Protein AF-A0A950T5F7-F1 (afdb_monomer_lite)

Sequence (62 aa):
MNKNPASKNFNQPTRDVTIFDVADEAGVSYATVSRVINNKDHVSPEKRERVLRAMAQLGYVA

Foldseek 3Di:
DDDDDPDDDPPDDDDDDDLVQLCVQLVHDSVQLVCLVVVPPPHDPSSNVSSVVSCVVRVPDD

pLDDT: mean 78.96, std 17.49, range [41.53, 94.31]

Radius of gyration: 13.07 Å; chains: 1; bounding box: 28×25×36 Å

Secondary structure (DSSP, 8-state):
---------S--S--PPPHHHHHHHTTS-HHHHHHHHTT-SSS-HHHHHHHHHHHHHHT---

Structure (mmCIF, N/CA/C/O backbone):
data_AF-A0A950T5F7-F1
#
_entry.id   AF-A0A950T5F7-F1
#
loop_
_atom_site.group_PDB
_atom_site.id
_atom_site.type_symbol
_atom_site.label_atom_id
_atom_site.label_alt_id
_atom_site.label_comp_id
_atom_site.label_asym_id
_atom_site.label_entity_id
_atom_site.label_seq_id
_atom_site.pdbx_PDB_ins_code
_atom_site.Cartn_x
_atom_site.Cartn_y
_atom_site.Cartn_z
_atom_site.occupancy
_atom_site.B_iso_or_equiv
_atom_site.auth_seq_id
_atom_site.auth_comp_id
_atom_site.auth_asym_id
_atom_site.auth_atom_id
_atom_site.pdbx_PDB_model_num
ATOM 1 N N . MET A 1 1 ? 13.344 13.141 13.572 1.00 46.19 1 MET A N 1
ATOM 2 C CA . MET A 1 1 ? 12.605 13.258 12.294 1.00 46.19 1 MET A CA 1
ATOM 3 C C . MET A 1 1 ? 11.116 13.040 12.553 1.00 46.19 1 MET A C 1
ATOM 5 O O . MET A 1 1 ? 10.736 11.921 12.848 1.00 46.19 1 MET A O 1
ATOM 9 N N . ASN A 1 2 ? 10.282 14.083 12.508 1.00 44.78 2 ASN A N 1
ATOM 10 C CA . ASN A 1 2 ? 8.825 13.964 12.677 1.00 44.78 2 ASN A CA 1
ATOM 11 C C . ASN A 1 2 ? 8.137 13.872 11.313 1.00 44.78 2 ASN A C 1
ATOM 13 O O . ASN A 1 2 ? 8.340 14.801 10.539 1.00 44.78 2 ASN A O 1
ATOM 17 N N . LYS A 1 3 ? 7.273 12.865 11.081 1.00 43.38 3 LYS A N 1
ATOM 18 C CA . LYS A 1 3 ? 5.935 13.053 10.478 1.00 43.38 3 LYS A CA 1
ATOM 19 C C . LYS A 1 3 ? 4.948 11.953 10.914 1.00 43.38 3 LYS A C 1
ATOM 21 O O . LYS A 1 3 ? 5.039 10.814 10.475 1.00 43.38 3 LYS A O 1
ATOM 26 N N . ASN A 1 4 ? 3.965 12.424 11.683 1.00 42.97 4 ASN A N 1
ATOM 27 C CA . ASN A 1 4 ? 2.601 11.929 11.895 1.00 42.97 4 ASN A CA 1
ATOM 28 C C . ASN A 1 4 ? 2.314 10.960 13.066 1.00 42.97 4 ASN A C 1
ATOM 30 O O . ASN A 1 4 ? 2.293 9.745 12.874 1.00 42.97 4 ASN A O 1
ATOM 34 N N . PRO A 1 5 ? 1.969 11.493 14.256 1.00 55.47 5 PRO A N 1
ATOM 35 C CA . PRO A 1 5 ? 1.280 10.742 15.294 1.00 55.47 5 PRO A CA 1
ATOM 36 C C . PRO A 1 5 ? -0.225 10.742 14.983 1.00 55.47 5 PRO A C 1
ATOM 38 O O . PRO A 1 5 ? -0.961 11.621 15.424 1.00 55.47 5 PRO A O 1
ATOM 41 N N . ALA A 1 6 ? -0.703 9.780 14.193 1.00 51.00 6 ALA A N 1
ATOM 42 C CA . ALA A 1 6 ? -2.141 9.552 14.082 1.00 51.00 6 ALA A CA 1
ATOM 43 C C . ALA A 1 6 ? -2.594 8.716 15.286 1.00 51.00 6 ALA A C 1
ATOM 45 O O . ALA A 1 6 ? -2.459 7.493 15.314 1.00 51.00 6 ALA A O 1
ATOM 46 N N . SER A 1 7 ? -3.069 9.430 16.301 1.00 51.62 7 SER A N 1
ATOM 47 C CA . SER A 1 7 ? -3.798 8.969 17.478 1.00 51.62 7 SER A CA 1
ATOM 48 C C . SER A 1 7 ? -4.657 7.729 17.204 1.00 51.62 7 SER A C 1
ATOM 50 O O . SER A 1 7 ? -5.589 7.790 16.406 1.00 51.62 7 SER A O 1
ATOM 52 N N . LYS A 1 8 ? -4.415 6.619 17.908 1.00 53.12 8 LYS A N 1
ATOM 53 C CA . LYS A 1 8 ? -5.392 5.523 18.005 1.00 53.12 8 LYS A CA 1
ATOM 54 C C . LYS A 1 8 ? -5.906 5.453 19.440 1.00 53.12 8 LYS A C 1
ATOM 56 O O . LYS A 1 8 ? -5.262 4.898 20.321 1.00 53.12 8 LYS A O 1
ATOM 61 N N . ASN A 1 9 ? -7.068 6.071 19.654 1.00 41.53 9 ASN A N 1
ATOM 62 C CA . ASN A 1 9 ? -7.902 5.868 20.835 1.00 41.53 9 ASN A CA 1
ATOM 63 C C . ASN A 1 9 ? -8.423 4.418 20.832 1.00 41.53 9 ASN A C 1
ATOM 65 O O . ASN A 1 9 ? -8.982 3.957 19.840 1.00 41.53 9 ASN A O 1
ATOM 69 N N . PHE A 1 10 ? -8.222 3.701 21.9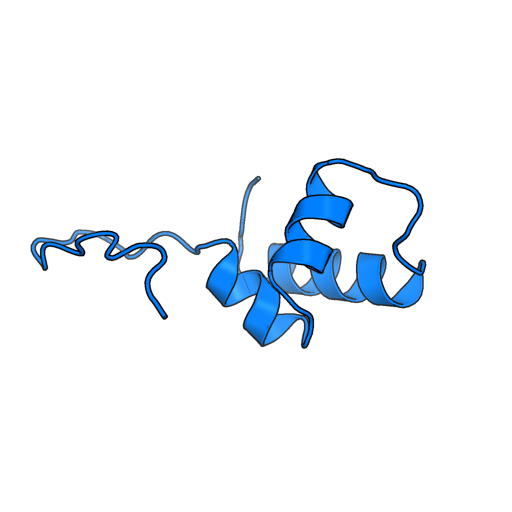39 1.00 51.81 10 PHE A N 1
ATOM 70 C CA . PHE A 1 10 ? -8.436 2.253 22.089 1.00 51.81 10 PHE A CA 1
ATOM 71 C C . PHE A 1 10 ? -9.883 1.839 22.423 1.00 51.81 10 PHE A C 1
ATOM 73 O O . PHE A 1 10 ? -10.096 0.789 23.021 1.00 51.81 10 PHE A O 1
ATOM 80 N N . ASN A 1 11 ? -10.890 2.622 22.034 1.00 47.22 11 ASN A N 1
ATOM 81 C CA . ASN A 1 11 ? -12.294 2.264 22.258 1.00 47.22 11 ASN A CA 1
ATOM 82 C C . ASN A 1 11 ? -12.904 1.725 20.948 1.00 47.22 11 ASN A C 1
ATOM 84 O O . ASN A 1 11 ? -13.417 2.502 20.149 1.00 47.22 11 ASN A O 1
ATOM 88 N N . GLN A 1 12 ? -12.745 0.423 20.672 1.00 55.59 12 GLN A N 1
ATOM 89 C CA . GLN A 1 12 ? -13.014 -0.192 19.359 1.00 55.59 12 GLN A CA 1
ATOM 90 C C . GLN A 1 12 ? -14.198 -1.171 19.355 1.00 55.59 12 GLN A C 1
ATOM 92 O O . GLN A 1 12 ? -14.199 -2.121 20.138 1.00 55.59 12 GLN A O 1
ATOM 97 N N . PRO A 1 13 ? -15.072 -1.084 18.342 1.00 46.78 13 PRO A N 1
ATOM 98 C CA . PRO A 1 13 ? -15.576 -2.233 17.604 1.00 46.78 13 PRO A CA 1
ATOM 99 C C . PRO A 1 13 ? -14.816 -2.351 16.263 1.00 46.78 13 PRO A C 1
ATOM 101 O O . PRO A 1 13 ? -14.767 -1.391 15.508 1.00 46.78 13 PRO A O 1
ATOM 104 N N . THR A 1 14 ? -14.187 -3.513 16.020 1.00 55.25 14 THR A N 1
ATOM 105 C CA . THR A 1 14 ? -13.511 -3.982 14.778 1.00 55.25 14 THR A CA 1
ATOM 106 C C . THR A 1 14 ? -12.455 -3.058 14.139 1.00 55.25 14 THR A C 1
ATOM 108 O O . THR A 1 14 ? -12.765 -2.020 13.573 1.00 55.25 14 THR A O 1
ATOM 111 N N . ARG A 1 15 ? -11.175 -3.461 14.174 1.00 68.88 15 ARG A N 1
ATOM 112 C CA . ARG A 1 15 ? -10.090 -2.753 13.468 1.00 68.88 15 ARG A CA 1
ATOM 113 C C . ARG A 1 15 ? -10.291 -2.873 11.956 1.00 68.88 15 ARG A C 1
ATOM 115 O O . ARG A 1 15 ? -10.050 -3.947 11.414 1.00 68.88 15 ARG A O 1
ATOM 122 N N . ASP A 1 16 ? -10.687 -1.788 11.300 1.00 76.69 16 ASP A N 1
ATOM 123 C CA . ASP A 1 16 ? -10.672 -1.712 9.839 1.00 76.69 16 ASP A CA 1
ATOM 124 C C . ASP A 1 16 ? -9.247 -1.906 9.314 1.00 76.69 16 ASP A C 1
ATOM 126 O O . ASP A 1 16 ? -8.283 -1.349 9.857 1.00 76.69 16 ASP A O 1
ATOM 130 N N . VAL A 1 17 ? -9.122 -2.700 8.252 1.00 83.88 17 VAL A N 1
ATOM 131 C CA . VAL A 1 17 ? -7.851 -2.913 7.562 1.00 83.88 17 VAL A CA 1
ATOM 132 C C . VAL A 1 17 ? -7.366 -1.591 6.995 1.00 83.88 17 VAL A C 1
ATOM 134 O O . VAL A 1 17 ? -8.089 -0.879 6.298 1.00 83.88 17 VAL A O 1
ATOM 137 N N . THR A 1 18 ? -6.116 -1.253 7.290 1.00 88.94 18 THR A N 1
ATOM 138 C CA . THR A 1 18 ? -5.499 -0.024 6.816 1.00 88.94 18 THR A CA 1
ATOM 139 C C . THR A 1 18 ? -4.582 -0.288 5.630 1.00 88.94 18 THR A C 1
ATOM 141 O O . THR A 1 18 ? -4.057 -1.378 5.421 1.00 88.94 18 THR A O 1
ATOM 144 N N . ILE A 1 19 ? -4.301 0.769 4.878 1.00 86.38 19 ILE A N 1
ATOM 145 C CA . ILE A 1 19 ? -3.315 0.761 3.792 1.00 86.38 19 ILE A CA 1
ATOM 146 C C . ILE A 1 19 ? -1.895 0.365 4.246 1.00 86.38 19 ILE A C 1
ATOM 148 O O . ILE A 1 19 ? -1.087 -0.066 3.424 1.00 86.38 19 ILE A O 1
ATOM 152 N N . PHE A 1 20 ? -1.573 0.508 5.536 1.00 90.38 20 PHE A N 1
ATOM 153 C CA . PHE A 1 20 ? -0.299 0.047 6.093 1.00 90.38 20 PHE A CA 1
ATOM 154 C C . PHE A 1 20 ? -0.257 -1.474 6.203 1.00 90.38 20 PHE A C 1
ATOM 156 O O . PHE A 1 20 ? 0.759 -2.061 5.851 1.00 90.38 20 PHE A O 1
ATOM 163 N N . ASP A 1 21 ? -1.369 -2.091 6.602 1.00 89.94 21 ASP A N 1
ATOM 164 C CA . ASP A 1 21 ? -1.494 -3.549 6.676 1.00 89.94 21 ASP A CA 1
ATOM 165 C C . ASP A 1 21 ? -1.363 -4.158 5.271 1.00 89.94 21 ASP A C 1
ATOM 167 O O . ASP A 1 21 ? -0.623 -5.112 5.061 1.00 89.94 21 ASP A O 1
ATOM 171 N N . VAL A 1 22 ? -1.974 -3.517 4.265 1.00 91.88 22 VAL A N 1
ATOM 172 C CA . VAL A 1 22 ? -1.809 -3.895 2.850 1.00 91.88 22 VAL A CA 1
ATOM 173 C C . VAL A 1 22 ? -0.358 -3.770 2.382 1.00 91.88 22 VAL A C 1
ATOM 175 O O . VAL A 1 22 ? 0.105 -4.587 1.590 1.00 91.88 22 VAL A O 1
ATOM 178 N N . ALA A 1 23 ? 0.361 -2.734 2.819 1.00 92.25 23 ALA A N 1
ATOM 179 C CA . ALA A 1 23 ? 1.754 -2.525 2.432 1.00 92.25 23 ALA A CA 1
ATOM 180 C C . ALA A 1 23 ? 2.672 -3.610 3.011 1.00 92.25 23 ALA A C 1
ATOM 182 O O . ALA A 1 23 ? 3.540 -4.111 2.293 1.00 92.25 23 ALA A O 1
ATOM 183 N N . ASP A 1 24 ? 2.441 -3.976 4.272 1.00 93.56 24 ASP A N 1
ATOM 184 C CA . ASP A 1 24 ? 3.172 -5.029 4.974 1.00 93.56 24 ASP A CA 1
ATOM 185 C C . ASP A 1 24 ? 2.946 -6.392 4.304 1.00 93.56 24 ASP A C 1
ATOM 187 O O . ASP A 1 24 ? 3.903 -7.021 3.853 1.00 93.56 24 ASP A O 1
ATOM 191 N N . GLU A 1 25 ? 1.681 -6.764 4.081 1.00 93.69 25 GLU A N 1
ATOM 192 C CA . GLU A 1 25 ? 1.297 -8.020 3.421 1.00 93.69 25 GLU A CA 1
ATOM 193 C C . GLU A 1 25 ? 1.823 -8.106 1.977 1.00 93.69 25 GLU A C 1
ATOM 195 O O . GLU A 1 25 ? 2.335 -9.131 1.531 1.00 93.69 25 GLU A O 1
ATOM 200 N N . ALA A 1 26 ? 1.765 -7.006 1.222 1.00 93.19 26 ALA A N 1
ATOM 201 C CA . ALA A 1 26 ? 2.284 -6.965 -0.144 1.00 93.19 26 ALA A CA 1
ATOM 202 C C . ALA A 1 26 ? 3.823 -6.910 -0.221 1.00 93.19 26 ALA A C 1
ATOM 204 O O . ALA A 1 26 ? 4.380 -6.998 -1.324 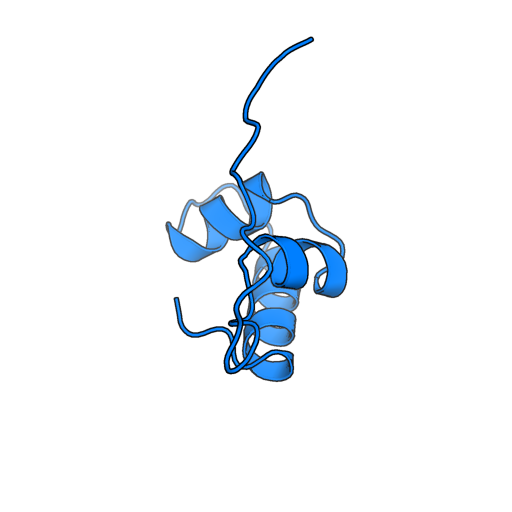1.00 93.19 26 ALA A O 1
ATOM 205 N N . GLY A 1 27 ? 4.518 -6.721 0.907 1.00 94.06 27 GLY A N 1
ATOM 206 C CA . GLY A 1 27 ? 5.971 -6.564 0.967 1.00 94.06 27 GLY A CA 1
ATOM 207 C C . GLY A 1 27 ? 6.475 -5.326 0.219 1.00 94.06 27 GLY A C 1
ATOM 208 O O . GLY A 1 27 ? 7.534 -5.360 -0.416 1.00 94.06 27 GLY A O 1
ATOM 209 N N . VAL A 1 28 ? 5.705 -4.235 0.222 1.00 93.31 28 VAL A N 1
ATOM 210 C CA . VAL A 1 28 ? 6.054 -2.977 -0.458 1.00 93.31 28 VAL A CA 1
ATOM 211 C C . VAL A 1 28 ? 5.901 -1.778 0.473 1.00 93.31 28 VAL A C 1
ATOM 213 O O . VAL A 1 28 ? 5.301 -1.841 1.535 1.00 93.31 28 VAL A O 1
ATOM 216 N N . SER A 1 29 ? 6.427 -0.624 0.068 1.00 92.06 29 SER A N 1
ATOM 217 C CA . SER A 1 29 ? 6.219 0.607 0.831 1.00 92.06 29 SER A CA 1
ATOM 218 C C . SER A 1 29 ? 4.795 1.148 0.672 1.00 92.06 29 SER A C 1
ATOM 220 O O . SER A 1 29 ? 4.204 1.050 -0.405 1.00 92.06 29 SER A O 1
ATOM 222 N N . TYR A 1 30 ? 4.297 1.856 1.692 1.00 89.94 30 TYR A N 1
ATOM 223 C CA . TYR A 1 30 ? 3.052 2.641 1.624 1.00 89.94 30 TYR A CA 1
ATOM 224 C C . TYR A 1 30 ? 2.960 3.497 0.349 1.00 89.94 30 TYR A C 1
ATOM 226 O O . TYR A 1 30 ? 1.926 3.546 -0.312 1.00 89.94 30 TYR A O 1
ATOM 234 N N . ALA A 1 31 ? 4.064 4.144 -0.042 1.00 88.88 31 ALA A N 1
ATOM 235 C CA . ALA A 1 31 ? 4.111 4.965 -1.249 1.00 88.88 31 ALA A CA 1
ATOM 236 C C . ALA A 1 31 ? 3.833 4.150 -2.524 1.00 88.88 31 ALA A C 1
ATOM 238 O O . ALA A 1 31 ? 3.255 4.674 -3.473 1.00 88.88 31 ALA A O 1
ATOM 239 N N . THR A 1 32 ? 4.225 2.875 -2.550 1.00 90.81 32 THR A N 1
ATOM 240 C CA . THR A 1 32 ? 3.925 1.955 -3.653 1.00 90.81 32 THR A CA 1
ATOM 241 C C . THR A 1 32 ? 2.440 1.616 -3.677 1.00 90.81 32 THR A C 1
ATOM 243 O O . THR A 1 32 ? 1.823 1.744 -4.729 1.00 90.81 32 THR A O 1
ATOM 246 N N . VAL A 1 33 ? 1.846 1.281 -2.528 1.00 90.62 33 VAL A N 1
ATOM 247 C CA . VAL A 1 33 ? 0.400 1.016 -2.422 1.00 90.62 33 VAL A CA 1
ATOM 248 C C . VAL A 1 33 ? -0.411 2.242 -2.840 1.00 90.62 33 VAL A C 1
ATOM 250 O O . VAL A 1 33 ? -1.300 2.145 -3.680 1.00 90.62 33 VAL A O 1
ATOM 253 N N . SER A 1 34 ? -0.034 3.428 -2.357 1.00 88.56 34 SER A N 1
ATOM 254 C CA . SER A 1 34 ? -0.656 4.693 -2.750 1.00 88.56 34 SER A CA 1
ATOM 255 C C . SER A 1 34 ? -0.565 4.934 -4.261 1.00 88.56 34 SER A C 1
ATOM 257 O O . SER A 1 34 ? -1.548 5.345 -4.871 1.00 88.56 34 SER A O 1
ATOM 259 N N . ARG A 1 35 ? 0.571 4.637 -4.907 1.00 91.06 35 ARG A N 1
ATOM 260 C CA . ARG A 1 35 ? 0.697 4.737 -6.374 1.00 91.06 35 ARG A CA 1
ATOM 261 C C . ARG A 1 35 ? -0.196 3.742 -7.109 1.00 91.06 35 ARG A C 1
ATOM 263 O O . ARG A 1 35 ? -0.730 4.111 -8.146 1.00 91.06 35 ARG A O 1
ATOM 270 N N . VAL A 1 36 ? -0.359 2.525 -6.588 1.00 89.38 36 VAL A N 1
ATOM 271 C CA . VAL A 1 36 ? -1.253 1.508 -7.167 1.00 89.38 36 VAL A CA 1
ATOM 272 C C . VAL A 1 36 ? -2.707 1.970 -7.104 1.00 89.38 36 VAL A C 1
ATOM 274 O O . VAL A 1 36 ? -3.379 1.950 -8.131 1.00 89.38 36 VAL A O 1
ATOM 277 N N . IL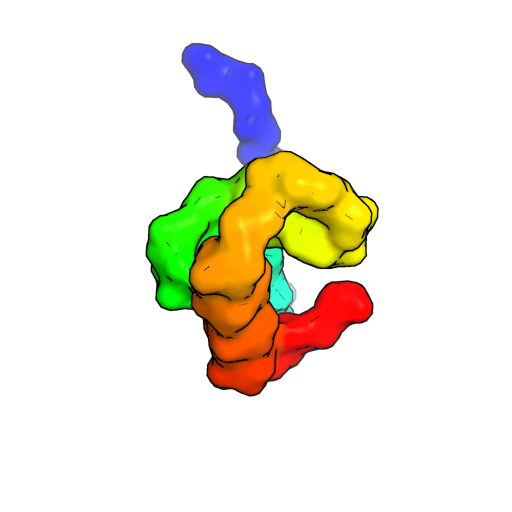E A 1 37 ? -3.158 2.458 -5.943 1.00 86.25 37 ILE A N 1
ATOM 278 C CA . ILE A 1 37 ? -4.518 2.993 -5.754 1.00 86.25 37 ILE A CA 1
ATOM 279 C C . ILE A 1 37 ? -4.755 4.195 -6.673 1.00 86.25 37 ILE A C 1
ATOM 281 O O . ILE A 1 37 ? -5.763 4.269 -7.362 1.00 86.25 37 ILE A O 1
ATOM 285 N N . ASN A 1 38 ? -3.786 5.111 -6.747 1.00 86.25 38 ASN A N 1
ATOM 286 C CA . ASN A 1 38 ? -3.860 6.301 -7.600 1.00 86.25 38 ASN A CA 1
ATOM 287 C C . ASN A 1 38 ? -3.481 6.033 -9.070 1.00 86.25 38 ASN A C 1
ATOM 289 O O . ASN A 1 38 ? -3.256 6.980 -9.820 1.00 86.25 38 ASN A O 1
ATOM 293 N N . ASN A 1 39 ? -3.358 4.763 -9.467 1.00 77.25 39 ASN A N 1
ATOM 294 C CA . ASN A 1 39 ? -3.072 4.313 -10.826 1.00 77.25 39 ASN A CA 1
ATOM 295 C C . ASN A 1 39 ? -1.878 5.014 -11.513 1.00 77.25 39 ASN A C 1
ATOM 297 O O . ASN A 1 39 ? -1.949 5.368 -12.685 1.00 77.25 39 ASN A O 1
ATOM 301 N N . LYS A 1 40 ? -0.777 5.241 -10.785 1.00 80.56 40 LYS A N 1
ATOM 302 C CA . LYS A 1 40 ? 0.429 5.892 -11.325 1.00 80.56 40 LYS A CA 1
ATOM 303 C C . LYS A 1 40 ? 1.360 4.887 -12.010 1.00 80.56 40 LYS A C 1
ATOM 305 O O . LYS A 1 40 ? 1.710 3.872 -11.411 1.00 80.56 40 LYS A O 1
ATOM 310 N N . ASP A 1 41 ? 1.872 5.239 -13.191 1.00 73.88 41 ASP A N 1
ATOM 311 C CA . ASP A 1 41 ? 2.657 4.366 -14.092 1.00 73.88 41 ASP A CA 1
ATOM 312 C C . ASP A 1 41 ? 4.040 3.925 -13.574 1.00 73.88 41 ASP A C 1
ATOM 314 O O . ASP A 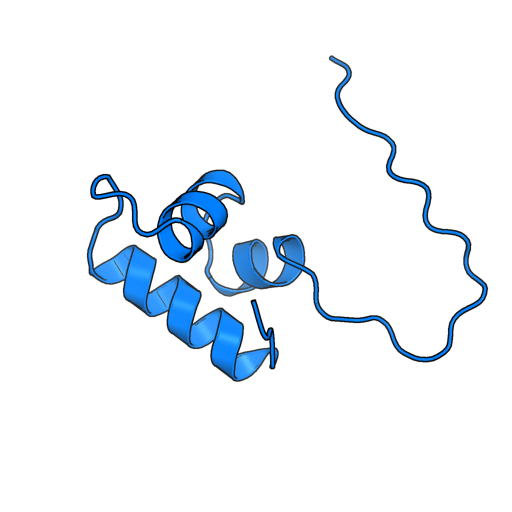1 41 ? 4.737 3.136 -14.204 1.00 73.88 41 ASP A O 1
ATOM 318 N N . HIS A 1 42 ? 4.470 4.400 -12.403 1.00 83.38 42 HIS A N 1
ATOM 319 C CA . HIS A 1 42 ? 5.796 4.109 -11.838 1.00 83.38 42 HIS A CA 1
ATOM 320 C C . HIS A 1 42 ? 5.803 2.882 -10.902 1.00 83.38 42 HIS A C 1
ATOM 322 O O . HIS A 1 42 ? 6.629 2.797 -9.985 1.00 83.38 42 HIS A O 1
ATOM 328 N N . VAL A 1 43 ? 4.865 1.948 -11.077 1.00 86.88 43 VAL A N 1
ATOM 329 C CA . VAL A 1 43 ? 4.812 0.688 -10.323 1.00 86.88 43 VAL A CA 1
ATOM 330 C C . VAL A 1 43 ? 4.882 -0.467 -11.306 1.00 86.88 43 VAL A C 1
ATOM 332 O O . VAL A 1 43 ? 4.080 -0.546 -12.232 1.00 86.88 43 VAL A O 1
ATOM 335 N N . SER A 1 44 ? 5.842 -1.371 -11.100 1.00 90.06 44 SER A N 1
ATOM 336 C CA . SER A 1 44 ? 5.955 -2.552 -11.948 1.00 90.06 44 SER A CA 1
ATOM 337 C C . SER A 1 44 ? 4.680 -3.404 -11.862 1.00 90.06 44 SER A C 1
ATOM 339 O O . SER A 1 44 ? 4.074 -3.481 -10.786 1.00 90.06 44 SER A O 1
ATOM 341 N N . PRO A 1 45 ? 4.291 -4.088 -12.953 1.00 90.50 45 PRO A N 1
ATOM 342 C CA . PRO A 1 45 ? 3.118 -4.963 -12.960 1.00 90.50 45 PRO A CA 1
ATOM 343 C C . PRO A 1 45 ? 3.130 -5.984 -11.814 1.00 90.50 45 PRO A C 1
ATOM 345 O O . PRO A 1 45 ? 2.122 -6.168 -11.142 1.00 90.50 45 PRO A O 1
ATOM 348 N N . GLU A 1 46 ? 4.299 -6.554 -11.510 1.00 91.94 46 GLU A N 1
ATOM 349 C CA . GLU A 1 46 ? 4.496 -7.491 -10.397 1.00 91.94 46 GLU A CA 1
ATOM 350 C C . GLU A 1 46 ? 4.133 -6.883 -9.030 1.00 91.94 46 GLU A C 1
ATOM 352 O O . GLU A 1 46 ? 3.408 -7.488 -8.239 1.00 91.94 46 GLU A O 1
ATOM 357 N N . LYS A 1 47 ? 4.602 -5.661 -8.740 1.00 92.12 47 LYS A N 1
ATOM 358 C CA . LYS A 1 47 ? 4.299 -4.976 -7.473 1.00 92.12 47 LYS A CA 1
ATOM 359 C C . LYS A 1 47 ? 2.823 -4.622 -7.382 1.00 92.12 47 LYS A C 1
ATOM 361 O O . LYS A 1 47 ? 2.232 -4.744 -6.314 1.00 92.12 47 LYS A O 1
ATOM 366 N N . ARG A 1 48 ? 2.227 -4.209 -8.501 1.00 91.69 48 ARG A N 1
ATOM 367 C CA . ARG A 1 48 ? 0.792 -3.936 -8.580 1.00 91.69 48 ARG A CA 1
ATOM 368 C C . ARG A 1 48 ? -0.017 -5.183 -8.243 1.00 91.69 48 ARG A C 1
ATOM 370 O O . ARG A 1 48 ? -0.926 -5.111 -7.429 1.00 91.69 48 ARG A O 1
ATOM 377 N N . GLU A 1 49 ? 0.350 -6.321 -8.817 1.00 93.62 49 GLU A N 1
ATOM 378 C CA . GLU A 1 49 ? -0.325 -7.592 -8.576 1.00 93.62 49 GLU A CA 1
ATOM 379 C C . GLU A 1 49 ? -0.210 -8.045 -7.110 1.00 93.62 49 GLU A C 1
ATOM 381 O O . GLU A 1 49 ? -1.195 -8.487 -6.526 1.00 93.62 49 GLU A O 1
ATOM 386 N N . ARG A 1 50 ? 0.963 -7.882 -6.477 1.00 93.75 50 ARG A N 1
ATOM 387 C CA . ARG A 1 50 ? 1.138 -8.154 -5.036 1.00 93.75 50 ARG A CA 1
ATOM 388 C C . ARG A 1 50 ? 0.230 -7.290 -4.167 1.00 93.75 50 ARG A C 1
ATOM 390 O O . ARG A 1 50 ? -0.423 -7.820 -3.278 1.00 93.75 50 ARG A O 1
ATOM 397 N N . VAL A 1 51 ? 0.145 -5.991 -4.458 1.00 92.50 51 VAL A N 1
ATOM 398 C CA . VAL A 1 51 ? -0.746 -5.073 -3.733 1.00 92.50 51 VAL A CA 1
ATOM 399 C C . VAL A 1 51 ? -2.208 -5.472 -3.907 1.00 92.50 51 VAL A C 1
ATOM 401 O O . VAL A 1 51 ? -2.929 -5.558 -2.922 1.00 92.50 51 VAL A O 1
ATOM 404 N N . LEU A 1 52 ? -2.641 -5.772 -5.133 1.00 91.44 52 LEU A N 1
ATOM 405 C CA . LEU A 1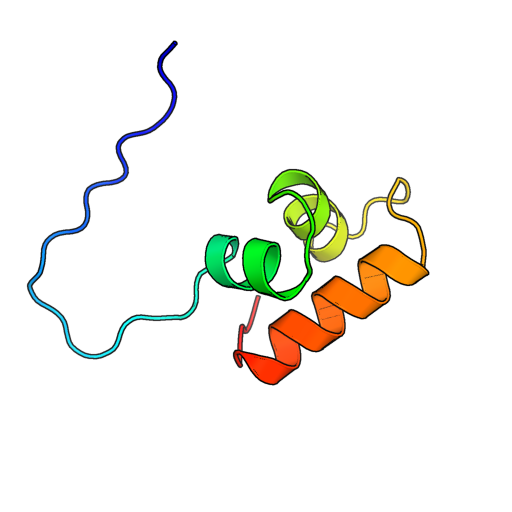 52 ? -4.016 -6.203 -5.397 1.00 91.44 52 LEU A CA 1
ATOM 406 C C . LEU A 1 52 ? -4.359 -7.515 -4.675 1.00 91.44 52 LEU A C 1
ATOM 408 O O . LEU A 1 52 ? -5.451 -7.640 -4.125 1.00 91.44 52 LEU A O 1
ATOM 412 N N . ARG A 1 53 ? -3.421 -8.471 -4.622 1.00 94.31 53 ARG A N 1
ATOM 413 C CA . ARG A 1 53 ? -3.581 -9.709 -3.843 1.00 94.31 53 ARG A CA 1
ATOM 414 C C . ARG A 1 53 ? -3.710 -9.436 -2.347 1.00 94.31 53 ARG A C 1
ATOM 416 O O . ARG A 1 53 ? -4.646 -9.943 -1.740 1.00 94.31 53 ARG A O 1
ATOM 423 N N . ALA A 1 54 ? -2.828 -8.615 -1.781 1.00 93.25 54 ALA A N 1
ATOM 424 C CA . ALA A 1 54 ? -2.877 -8.244 -0.367 1.00 93.25 54 ALA A CA 1
ATOM 425 C C . ALA A 1 54 ? -4.191 -7.534 -0.006 1.00 93.25 54 ALA A C 1
ATOM 427 O O . ALA A 1 54 ? -4.812 -7.844 1.005 1.00 93.25 54 ALA A O 1
ATOM 428 N N . MET A 1 55 ? -4.670 -6.630 -0.868 1.00 90.56 55 MET A N 1
ATOM 429 C CA . MET A 1 55 ? -5.969 -5.976 -0.687 1.00 90.56 55 MET A CA 1
ATOM 430 C C . MET A 1 55 ? -7.115 -6.987 -0.648 1.00 90.56 55 MET A C 1
ATOM 432 O O . MET A 1 55 ? -7.959 -6.915 0.240 1.00 90.56 55 MET A O 1
ATOM 436 N N . ALA A 1 56 ? -7.125 -7.953 -1.572 1.00 91.56 56 ALA A N 1
ATOM 437 C CA . ALA A 1 56 ? -8.147 -8.993 -1.616 1.00 91.56 56 ALA A CA 1
ATOM 438 C C . ALA A 1 56 ? -8.090 -9.931 -0.398 1.00 91.56 56 ALA A C 1
ATOM 440 O O . ALA A 1 56 ? -9.131 -10.280 0.149 1.00 91.56 56 ALA A O 1
ATOM 441 N N . GLN A 1 57 ? -6.889 -10.314 0.047 1.00 90.56 57 GLN A N 1
ATOM 442 C CA . GLN A 1 57 ? -6.691 -11.180 1.215 1.00 90.56 57 GLN A CA 1
ATOM 443 C C . GLN A 1 57 ? -7.138 -10.515 2.515 1.00 90.56 57 GLN A C 1
ATOM 445 O O . GLN A 1 57 ? -7.767 -11.158 3.351 1.00 90.56 57 GLN A O 1
ATOM 450 N N . LEU A 1 58 ? -6.834 -9.228 2.670 1.00 88.31 58 LEU A N 1
ATOM 451 C CA . LEU A 1 58 ? -7.192 -8.471 3.863 1.00 88.31 58 LEU A CA 1
ATOM 452 C C . LEU A 1 58 ? -8.626 -7.920 3.801 1.00 88.31 58 LEU A C 1
ATOM 454 O O . LEU A 1 58 ? -9.127 -7.408 4.795 1.00 88.31 58 LEU A O 1
ATOM 458 N N . GLY A 1 59 ? -9.306 -7.998 2.654 1.00 86.50 59 GLY A N 1
ATOM 459 C CA . GLY A 1 59 ? -10.611 -7.359 2.471 1.00 86.50 59 GLY A CA 1
ATOM 460 C C . GLY A 1 59 ? -10.532 -5.829 2.503 1.00 86.50 59 GLY A C 1
ATOM 461 O O . GLY A 1 59 ? -11.491 -5.165 2.889 1.00 86.50 59 GLY A O 1
ATOM 462 N N . TYR A 1 60 ? -9.386 -5.261 2.115 1.00 82.31 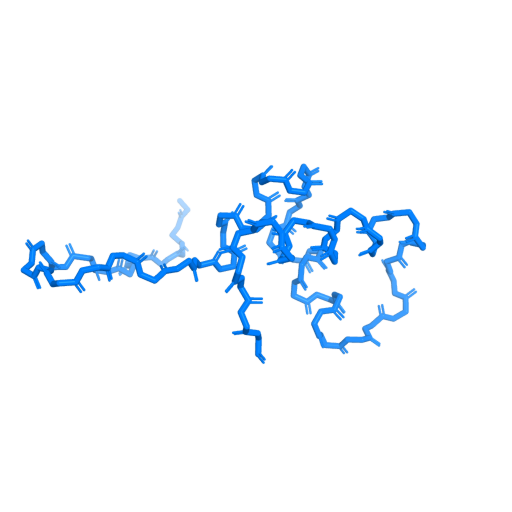60 TYR A N 1
ATOM 463 C CA . TYR A 1 60 ? -9.219 -3.819 1.988 1.00 82.31 60 TYR A CA 1
ATOM 464 C C . TYR A 1 60 ? -10.008 -3.312 0.780 1.00 82.31 60 TYR A C 1
ATOM 466 O O . TYR A 1 60 ? -9.659 -3.594 -0.369 1.00 82.31 60 TYR A O 1
ATOM 474 N N . VAL A 1 61 ? -11.059 -2.543 1.049 1.00 68.81 61 VAL A N 1
ATOM 475 C CA . VAL A 1 61 ? -11.828 -1.822 0.035 1.00 68.81 61 VAL A CA 1
ATOM 476 C C . VAL A 1 61 ? -11.310 -0.383 0.017 1.00 68.81 61 VAL A C 1
ATOM 478 O O . VAL A 1 61 ? -11.443 0.329 1.012 1.00 68.81 61 VAL A O 1
ATOM 481 N N . ALA A 1 62 ? -10.642 -0.005 -1.076 1.00 62.38 62 ALA A N 1
ATOM 482 C CA . ALA A 1 62 ? -10.099 1.338 -1.294 1.00 62.38 62 ALA A CA 1
ATOM 483 C C . ALA A 1 62 ? -11.161 2.309 -1.823 1.00 62.38 62 ALA A C 1
ATOM 485 O O . ALA A 1 62 ? -12.027 1.851 -2.604 1.00 62.38 62 ALA A O 1
#